Protein AF-A0A7X6S0U4-F1 (afdb_monomer)

Foldseek 3Di:
DDDPPDDPVRVVVVVVVVCVVDPVQFDDDPRHFDDLVVLLVVQLVLLVVQQVPQAFSQDAVSQVCNCFFQVDRQLDHRGDRRYPVVSVVSVVSSVVSVVLPDDTRFGGGSSDGDD

Radius of gyration: 17.16 Å; Cα contacts (8 Å, |Δi|>4): 131; chains: 1; bounding box: 48×21×39 Å

Mean predicted aligned error: 7.56 Å

InterPro domains:
  IPR029076 Immunity protein 47 [PF15573] (2-114)

Structure (mmCIF, N/CA/C/O backbone):
data_AF-A0A7X6S0U4-F1
#
_entry.id   AF-A0A7X6S0U4-F1
#
loop_
_atom_site.group_PDB
_atom_site.id
_atom_site.type_symbol
_atom_site.label_atom_id
_atom_site.label_alt_id
_atom_site.label_comp_id
_atom_site.label_asym_id
_atom_site.label_entity_id
_atom_site.label_seq_id
_atom_site.pdbx_PDB_ins_code
_atom_site.Cartn_x
_atom_site.Cartn_y
_atom_site.Cartn_z
_atom_site.occupancy
_atom_site.B_iso_or_equiv
_atom_site.auth_seq_id
_atom_site.auth_comp_id
_atom_site.auth_asym_id
_atom_site.auth_atom_id
_atom_site.pdbx_PDB_model_num
ATOM 1 N N . MET A 1 1 ? 27.653 -1.927 2.773 1.00 61.16 1 MET A N 1
ATOM 2 C CA . MET A 1 1 ? 26.811 -1.203 3.750 1.00 61.16 1 MET A CA 1
ATOM 3 C C . MET A 1 1 ? 27.584 0.062 4.069 1.00 61.16 1 MET A C 1
ATOM 5 O O . MET A 1 1 ? 28.766 -0.072 4.354 1.00 61.16 1 MET A O 1
ATOM 9 N N . ILE A 1 2 ? 26.986 1.238 3.890 1.00 78.88 2 ILE A N 1
ATOM 10 C CA . ILE A 1 2 ? 27.649 2.518 4.181 1.00 78.88 2 ILE A CA 1
ATOM 11 C C . ILE A 1 2 ? 27.546 2.786 5.690 1.00 78.88 2 ILE A C 1
ATOM 13 O O . ILE A 1 2 ? 26.514 2.460 6.280 1.00 78.88 2 ILE A O 1
ATOM 17 N N . GLY A 1 3 ? 28.603 3.316 6.307 1.00 81.06 3 GLY A N 1
ATOM 18 C CA . GLY A 1 3 ? 28.613 3.708 7.720 1.00 81.06 3 GLY A CA 1
ATOM 19 C C . GLY A 1 3 ? 28.132 5.147 7.939 1.00 81.06 3 GLY A C 1
ATOM 20 O O . GLY A 1 3 ? 28.027 5.919 6.991 1.00 81.06 3 GLY A O 1
ATOM 21 N N . GLU A 1 4 ? 27.859 5.521 9.192 1.00 79.69 4 GLU A N 1
ATOM 22 C CA . GLU A 1 4 ? 27.443 6.895 9.544 1.00 79.69 4 GLU A CA 1
ATOM 23 C C . GLU A 1 4 ? 28.530 7.951 9.263 1.00 79.69 4 GLU A C 1
ATOM 25 O O . GLU A 1 4 ? 28.200 9.112 9.044 1.00 79.69 4 GLU A O 1
ATOM 30 N N . ASP A 1 5 ? 29.802 7.542 9.194 1.00 89.94 5 ASP A N 1
ATOM 31 C CA . ASP A 1 5 ? 30.956 8.423 8.956 1.00 89.94 5 ASP A CA 1
ATOM 32 C C . ASP A 1 5 ? 31.379 8.521 7.477 1.00 89.94 5 ASP A C 1
ATOM 34 O O . ASP A 1 5 ? 32.443 9.061 7.169 1.00 89.94 5 ASP A O 1
ATOM 38 N N . SER A 1 6 ? 30.597 7.965 6.549 1.00 88.69 6 SER A N 1
ATOM 39 C CA . SER A 1 6 ? 30.979 7.946 5.135 1.00 88.69 6 SER A CA 1
ATOM 40 C C . SER A 1 6 ? 30.920 9.322 4.477 1.00 88.69 6 SER A C 1
ATOM 42 O O . SER A 1 6 ? 30.031 10.134 4.744 1.00 88.69 6 SER A O 1
ATOM 44 N N . SER A 1 7 ? 31.871 9.569 3.576 1.00 90.94 7 SER A N 1
ATOM 45 C CA . SER A 1 7 ? 31.940 10.822 2.818 1.00 90.94 7 SER A CA 1
ATOM 46 C C . SER A 1 7 ? 30.801 10.942 1.799 1.00 90.94 7 SER A C 1
ATOM 48 O O . SER A 1 7 ? 30.172 9.954 1.413 1.00 90.94 7 SER A O 1
ATOM 50 N N . LEU A 1 8 ? 30.532 12.168 1.334 1.00 88.06 8 LEU A N 1
ATOM 51 C CA . LEU A 1 8 ? 29.515 12.412 0.307 1.00 88.06 8 LEU A CA 1
ATOM 52 C C . LEU A 1 8 ? 29.845 11.651 -0.986 1.00 88.06 8 LEU A C 1
ATOM 54 O O . LEU A 1 8 ? 28.948 11.112 -1.632 1.00 88.06 8 LEU A O 1
ATOM 58 N N . GLU A 1 9 ? 31.126 11.589 -1.337 1.00 90.44 9 GLU A N 1
ATOM 59 C CA . GLU A 1 9 ? 31.641 10.861 -2.490 1.00 90.44 9 GLU A CA 1
ATOM 60 C C . GLU A 1 9 ? 31.403 9.351 -2.354 1.00 90.44 9 GLU A C 1
ATOM 62 O O . GLU A 1 9 ? 30.845 8.749 -3.267 1.00 90.44 9 GLU A O 1
ATOM 67 N N . GLU A 1 10 ? 31.718 8.753 -1.198 1.00 88.81 10 GLU A N 1
ATOM 68 C CA . GLU A 1 10 ? 31.452 7.328 -0.921 1.00 88.81 10 GLU A CA 1
ATOM 69 C C . GLU A 1 10 ? 29.955 7.000 -0.963 1.00 88.81 10 GLU A C 1
ATOM 71 O O . GLU A 1 10 ? 29.546 5.952 -1.469 1.00 88.81 10 GLU A O 1
ATOM 76 N N . ILE A 1 11 ? 29.121 7.909 -0.450 1.00 88.56 11 ILE A N 1
ATOM 77 C CA . ILE A 1 11 ? 27.666 7.802 -0.557 1.00 88.56 11 ILE A CA 1
ATOM 78 C C . ILE A 1 11 ? 27.251 7.822 -2.030 1.00 88.56 11 ILE A C 1
ATOM 80 O O . ILE A 1 11 ? 26.490 6.955 -2.464 1.00 88.56 11 ILE A O 1
ATOM 84 N N . GLY A 1 12 ? 27.775 8.772 -2.805 1.00 85.38 12 GLY A N 1
ATOM 85 C CA . GLY A 1 12 ? 27.507 8.902 -4.234 1.00 85.38 12 GLY A CA 1
ATOM 86 C C . GLY A 1 12 ? 27.877 7.650 -5.027 1.00 85.38 12 GLY A C 1
ATOM 87 O O . GLY A 1 12 ? 27.040 7.132 -5.767 1.00 85.38 12 GLY A O 1
ATOM 88 N N . GLU A 1 13 ? 29.091 7.132 -4.840 1.00 88.69 13 GLU A N 1
ATOM 89 C CA . GLU A 1 13 ? 29.578 5.922 -5.513 1.00 88.69 13 GLU A CA 1
ATOM 90 C C . GLU A 1 13 ? 28.720 4.701 -5.173 1.00 88.69 13 GLU A C 1
ATOM 92 O O . GLU A 1 13 ? 28.268 3.996 -6.073 1.00 88.69 13 GLU A O 1
ATOM 97 N N . PHE A 1 14 ? 28.379 4.503 -3.898 1.00 86.31 14 PHE A N 1
ATOM 98 C CA . PHE A 1 14 ? 27.505 3.401 -3.499 1.00 86.31 14 PHE A CA 1
ATOM 99 C C . PHE A 1 14 ? 26.118 3.473 -4.152 1.00 86.31 14 PHE A C 1
ATOM 101 O O . PHE A 1 14 ? 25.564 2.446 -4.554 1.00 86.31 14 PHE A O 1
ATOM 108 N N . PHE A 1 15 ? 25.523 4.668 -4.249 1.00 81.62 15 PHE A N 1
ATOM 109 C CA . PHE A 1 15 ? 24.232 4.832 -4.918 1.00 81.62 15 PHE A CA 1
ATOM 110 C C . PHE A 1 15 ? 24.329 4.534 -6.417 1.00 81.62 15 PHE A C 1
ATOM 112 O O . PHE A 1 15 ? 23.429 3.891 -6.961 1.00 81.62 15 PHE A O 1
ATOM 119 N N . LEU A 1 16 ? 25.407 4.964 -7.077 1.00 82.62 16 LEU A N 1
ATOM 120 C CA . LEU A 1 16 ? 25.646 4.686 -8.494 1.00 82.62 16 LEU A CA 1
ATOM 121 C C . LEU A 1 16 ? 25.830 3.189 -8.756 1.00 82.62 16 LEU A C 1
ATOM 123 O O . LEU A 1 16 ? 25.189 2.661 -9.665 1.00 82.62 16 LEU A O 1
ATOM 127 N N . ASP A 1 17 ? 26.605 2.497 -7.922 1.00 84.12 17 ASP A N 1
ATOM 128 C CA . ASP A 1 17 ? 26.777 1.043 -8.001 1.00 84.12 17 ASP A CA 1
ATOM 129 C C . ASP A 1 17 ? 25.437 0.322 -7.826 1.00 84.12 17 ASP A C 1
ATOM 131 O O . ASP A 1 17 ? 25.077 -0.552 -8.615 1.00 84.12 17 ASP A O 1
ATOM 135 N N . LYS A 1 18 ? 24.622 0.743 -6.849 1.00 78.44 18 LYS A N 1
ATOM 136 C CA . LYS A 1 18 ? 23.286 0.165 -6.639 1.00 78.44 18 LYS A CA 1
ATOM 137 C C . LYS A 1 18 ? 22.334 0.416 -7.801 1.00 78.44 18 LYS A C 1
ATOM 139 O O . LYS A 1 18 ? 21.514 -0.451 -8.097 1.00 78.44 18 LYS A O 1
ATOM 144 N N . LEU A 1 19 ? 22.425 1.571 -8.458 1.00 71.69 19 LEU A N 1
ATOM 145 C CA . LEU A 1 19 ? 21.636 1.869 -9.652 1.00 71.69 19 LEU A CA 1
ATOM 146 C C . LEU A 1 19 ? 22.071 1.007 -10.842 1.00 71.69 19 LEU A C 1
ATOM 148 O O . LEU A 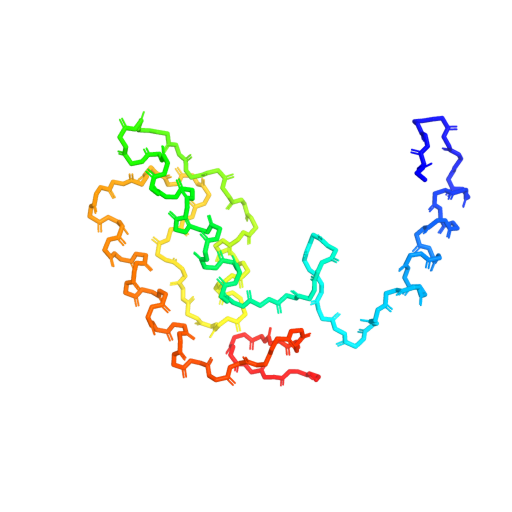1 19 ? 21.204 0.516 -11.561 1.00 71.69 19 LEU A O 1
ATOM 152 N N . GLN A 1 20 ? 23.373 0.777 -11.023 1.00 71.25 20 GLN A N 1
ATOM 153 C CA . GLN A 1 20 ? 23.889 -0.111 -12.072 1.00 71.25 20 GLN A CA 1
ATOM 154 C C . GLN A 1 20 ? 23.538 -1.585 -11.832 1.00 71.25 20 GLN A C 1
ATOM 156 O O . GLN A 1 20 ? 23.250 -2.307 -12.782 1.00 71.25 20 GLN A O 1
ATOM 161 N N . GLU A 1 21 ? 23.523 -2.030 -10.573 1.00 68.19 21 GLU A N 1
ATOM 162 C CA . GLU A 1 21 ? 23.064 -3.371 -10.185 1.00 68.19 21 GLU A CA 1
ATOM 163 C C . GLU A 1 21 ? 21.539 -3.534 -10.296 1.00 68.19 21 GLU A C 1
ATOM 165 O O . GLU A 1 21 ? 21.033 -4.653 -10.412 1.00 68.19 21 GLU A O 1
ATOM 170 N N . SER A 1 22 ? 20.786 -2.433 -10.225 1.00 64.31 22 SER A N 1
ATOM 171 C CA . SER A 1 22 ? 19.332 -2.471 -10.323 1.00 64.31 22 SER A CA 1
ATOM 172 C C . SER A 1 22 ? 18.895 -2.721 -11.765 1.00 64.31 22 SER A C 1
ATOM 174 O O . SER A 1 22 ? 19.394 -2.108 -12.707 1.00 64.31 22 SER A O 1
ATOM 176 N N . GLN A 1 23 ? 17.921 -3.609 -11.956 1.00 63.22 23 GLN A N 1
ATOM 177 C CA . GLN A 1 23 ? 17.242 -3.745 -13.240 1.00 63.22 23 GLN A CA 1
ATOM 178 C C . GLN A 1 23 ? 16.425 -2.467 -13.477 1.00 63.22 23 GLN A C 1
ATOM 180 O O . GLN A 1 23 ? 15.282 -2.387 -13.046 1.00 63.22 23 GLN A O 1
ATOM 185 N N . ILE A 1 24 ? 17.018 -1.460 -14.133 1.00 63.84 24 ILE A N 1
ATOM 186 C CA . ILE A 1 24 ? 16.422 -0.132 -14.420 1.00 63.84 24 ILE A CA 1
ATOM 187 C C . ILE A 1 24 ? 15.049 -0.255 -15.115 1.00 63.8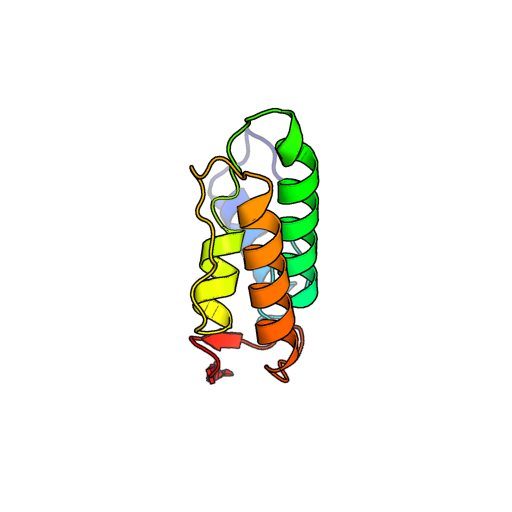4 24 ILE A C 1
ATOM 189 O O . ILE A 1 24 ? 14.186 0.629 -15.027 1.00 63.84 24 ILE A O 1
ATOM 193 N N . GLU A 1 25 ? 14.840 -1.377 -15.796 1.00 68.50 25 GLU A N 1
ATOM 194 C CA . GLU A 1 25 ? 13.601 -1.750 -16.469 1.00 68.50 25 GLU A CA 1
ATOM 195 C C . GLU A 1 25 ? 12.468 -2.062 -15.478 1.00 68.50 25 GLU A C 1
ATOM 197 O O . GLU A 1 25 ? 11.323 -1.697 -15.740 1.00 68.50 25 GLU A O 1
ATOM 202 N N . LEU A 1 26 ? 12.776 -2.622 -14.303 1.00 73.12 26 LEU A N 1
ATOM 203 C CA . LEU A 1 26 ? 11.784 -2.972 -13.291 1.00 73.12 26 LEU A CA 1
ATOM 204 C C . LEU A 1 26 ? 11.540 -1.836 -12.297 1.00 73.12 26 LEU A C 1
ATOM 206 O O . LEU A 1 26 ? 12.449 -1.148 -11.832 1.00 73.12 26 LEU A O 1
ATOM 210 N N . TYR A 1 27 ? 10.282 -1.672 -11.903 1.00 78.56 27 TYR A N 1
ATOM 211 C CA . TYR A 1 27 ? 9.936 -0.881 -10.733 1.00 78.56 27 TYR A CA 1
ATOM 212 C C . TYR A 1 27 ? 10.1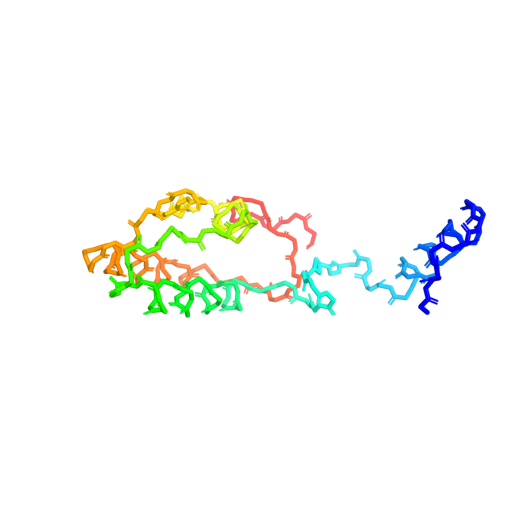51 -1.718 -9.468 1.00 78.56 27 TYR A C 1
ATOM 214 O O . TYR A 1 27 ? 9.580 -2.799 -9.325 1.00 78.56 27 TYR A O 1
ATOM 222 N N . VAL A 1 28 ? 10.969 -1.223 -8.537 1.00 77.31 28 VAL A N 1
ATOM 223 C CA . VAL A 1 28 ? 11.406 -1.965 -7.343 1.00 77.31 28 VAL A CA 1
ATOM 224 C C . VAL A 1 28 ? 10.861 -1.310 -6.070 1.00 77.31 28 VAL A C 1
ATOM 226 O O . VAL A 1 28 ? 10.935 -0.097 -5.901 1.00 77.31 28 VAL A O 1
ATOM 229 N N . TYR A 1 29 ? 10.354 -2.121 -5.137 1.00 80.62 29 TYR A N 1
ATOM 230 C CA . TYR A 1 29 ? 9.942 -1.712 -3.791 1.00 80.62 29 TYR A CA 1
ATOM 231 C C . TYR A 1 29 ? 10.621 -2.592 -2.733 1.00 80.62 29 TYR A C 1
ATOM 233 O O . TYR A 1 29 ? 10.548 -3.820 -2.796 1.00 80.62 29 TYR A O 1
ATOM 241 N N . LYS A 1 30 ? 11.296 -1.965 -1.754 1.00 78.94 30 LYS A N 1
ATOM 242 C CA . LYS A 1 30 ? 12.093 -2.650 -0.709 1.00 78.94 30 LYS A CA 1
ATOM 243 C C . LYS A 1 30 ? 13.064 -3.705 -1.280 1.00 78.94 30 LYS A C 1
ATOM 245 O O . LYS A 1 30 ? 13.207 -4.791 -0.726 1.00 78.94 30 LYS A O 1
ATOM 250 N N . GLY A 1 31 ? 13.706 -3.398 -2.409 1.00 75.81 31 GLY A N 1
ATOM 251 C CA . GLY A 1 31 ? 14.687 -4.286 -3.046 1.00 75.81 31 GLY A CA 1
ATOM 252 C C . GLY A 1 31 ? 14.102 -5.504 -3.775 1.00 75.81 31 GLY A C 1
ATOM 253 O O . GLY A 1 31 ? 14.857 -6.394 -4.146 1.00 75.81 31 GLY A O 1
ATOM 254 N N . SER A 1 32 ? 12.784 -5.575 -3.985 1.00 77.88 32 SER A N 1
ATOM 255 C CA . SER A 1 32 ? 12.149 -6.593 -4.838 1.00 77.88 32 SER A CA 1
ATOM 256 C C . SER A 1 32 ? 11.321 -5.944 -5.940 1.00 77.88 32 SER A C 1
ATOM 258 O O . SER A 1 32 ? 10.822 -4.834 -5.751 1.00 77.8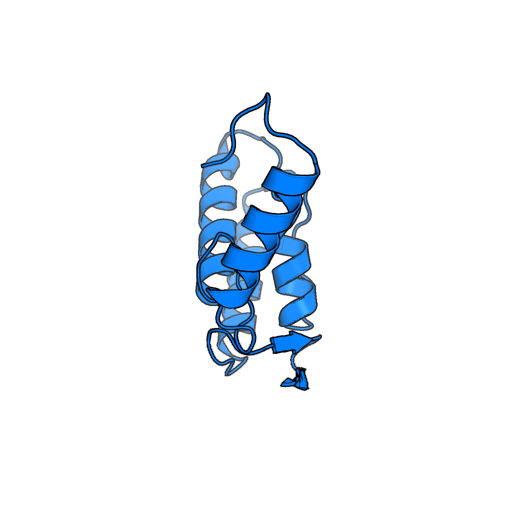8 32 SER A O 1
ATOM 260 N N . SER A 1 33 ? 11.115 -6.657 -7.048 1.00 81.81 33 SER A N 1
ATOM 261 C CA . SER A 1 33 ? 10.148 -6.271 -8.078 1.00 81.81 33 SER A CA 1
ATOM 262 C C . SER A 1 33 ? 8.798 -5.937 -7.450 1.00 81.81 33 SER A C 1
ATOM 264 O O . SER A 1 33 ? 8.313 -6.613 -6.537 1.00 81.81 33 SER A O 1
ATOM 266 N N . MET A 1 34 ? 8.228 -4.820 -7.879 1.00 84.44 34 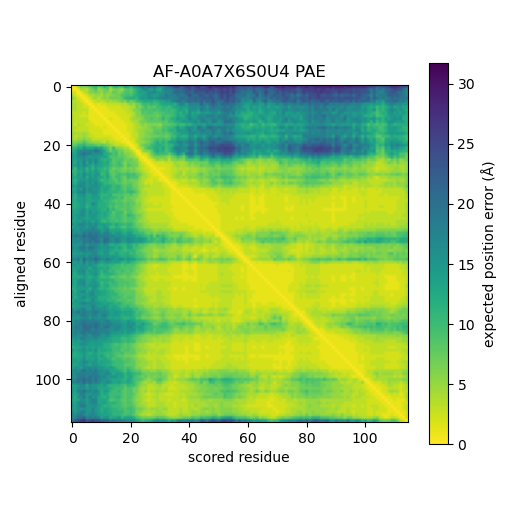MET A N 1
ATOM 267 C CA . MET A 1 34 ? 6.980 -4.314 -7.340 1.00 84.44 34 MET A CA 1
ATOM 268 C C . MET A 1 34 ? 5.801 -5.078 -7.948 1.00 84.44 34 MET A C 1
ATOM 270 O O . MET A 1 34 ? 5.718 -5.257 -9.161 1.00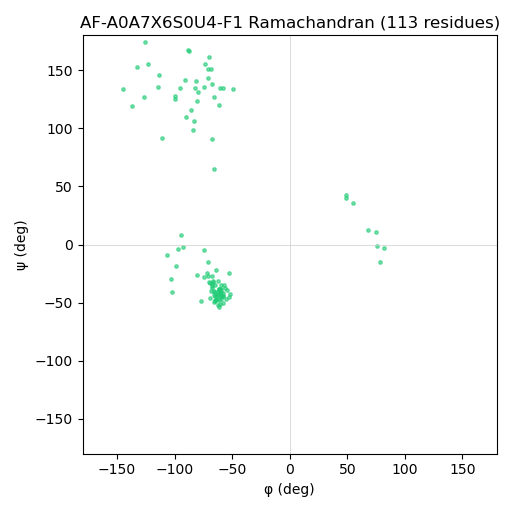 84.44 34 MET A O 1
ATOM 274 N N . PHE A 1 35 ? 4.888 -5.535 -7.092 1.00 85.75 35 PHE A N 1
ATOM 275 C CA . PHE A 1 35 ? 3.701 -6.279 -7.500 1.00 85.75 35 PHE A CA 1
ATOM 276 C C . PHE A 1 35 ? 2.516 -5.930 -6.602 1.00 85.75 35 PHE A C 1
ATOM 278 O O . PHE A 1 35 ? 2.645 -5.929 -5.371 1.00 85.75 35 PHE A O 1
ATOM 285 N N . LEU A 1 36 ? 1.349 -5.679 -7.206 1.00 89.81 36 LEU A N 1
ATOM 286 C CA . LEU A 1 36 ? 0.127 -5.333 -6.473 1.00 89.81 36 LEU A CA 1
ATOM 287 C C . LEU A 1 36 ? -0.249 -6.393 -5.438 1.00 89.81 36 LEU A C 1
ATOM 289 O O . LEU A 1 36 ? -0.654 -6.035 -4.334 1.00 89.81 36 LEU A O 1
ATOM 293 N N . GLY A 1 37 ? -0.052 -7.680 -5.738 1.00 90.00 37 GLY A N 1
ATOM 294 C CA . GLY A 1 37 ? -0.337 -8.756 -4.787 1.00 90.00 37 GLY A CA 1
ATOM 295 C C . GLY A 1 37 ? 0.497 -8.661 -3.503 1.00 90.00 37 GLY A C 1
ATOM 296 O O . GLY A 1 37 ? -0.025 -8.875 -2.409 1.00 90.00 37 GLY A O 1
ATOM 297 N N . LYS A 1 38 ? 1.777 -8.267 -3.601 1.00 90.19 38 LYS A N 1
ATOM 298 C CA . LYS A 1 38 ? 2.654 -8.100 -2.429 1.00 90.19 38 LYS A CA 1
ATOM 299 C C . LYS A 1 38 ? 2.220 -6.907 -1.577 1.00 90.19 38 LYS A C 1
ATOM 301 O O . LYS A 1 38 ? 2.089 -7.043 -0.363 1.00 90.19 38 LYS A O 1
ATOM 306 N N . LEU A 1 39 ? 1.940 -5.771 -2.217 1.00 92.31 39 LEU A N 1
ATOM 307 C CA . LEU A 1 39 ? 1.457 -4.560 -1.543 1.00 92.31 39 LEU A CA 1
ATOM 308 C C . LEU A 1 39 ? 0.095 -4.795 -0.866 1.00 92.31 39 LEU A C 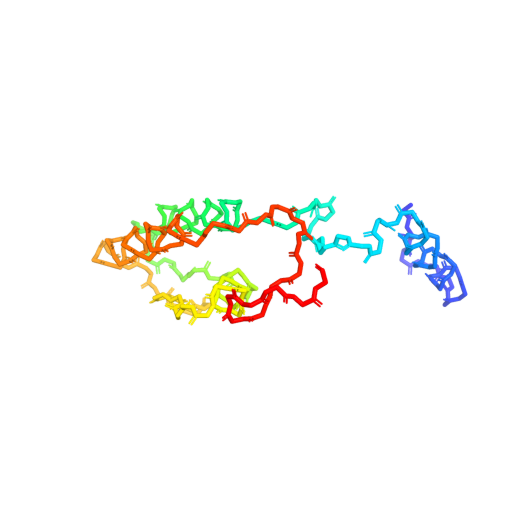1
ATOM 310 O O . LEU A 1 39 ? -0.096 -4.412 0.286 1.00 92.31 39 LEU A O 1
ATOM 314 N N . SER A 1 40 ? -0.817 -5.490 -1.551 1.00 94.31 40 SER A N 1
ATOM 315 C CA . SER A 1 40 ? -2.144 -5.857 -1.037 1.00 94.31 40 SER A CA 1
ATOM 316 C C . SER A 1 40 ? -2.051 -6.789 0.170 1.00 94.31 40 SER A C 1
ATOM 318 O O . SER A 1 40 ? -2.763 -6.609 1.155 1.00 94.31 40 SER A O 1
ATOM 320 N N . LYS A 1 41 ? -1.128 -7.758 0.134 1.00 93.69 41 LYS A N 1
ATOM 321 C CA . LYS A 1 41 ? -0.851 -8.639 1.271 1.00 93.69 41 LYS A CA 1
ATOM 322 C C . LYS A 1 41 ? -0.319 -7.862 2.475 1.00 93.69 41 LYS A C 1
ATOM 324 O O . LYS A 1 41 ? -0.810 -8.081 3.578 1.00 93.69 41 LYS A O 1
ATOM 329 N N . GLU A 1 42 ? 0.658 -6.971 2.278 1.00 93.88 42 GLU A N 1
ATOM 330 C CA . GLU A 1 42 ? 1.192 -6.129 3.362 1.00 93.88 42 GLU A CA 1
ATOM 331 C C . GLU A 1 42 ? 0.084 -5.256 3.981 1.00 93.88 42 GLU A C 1
ATOM 333 O O . GLU A 1 42 ? 0.010 -5.147 5.207 1.00 93.88 42 GLU A O 1
ATOM 338 N N . LEU A 1 43 ? -0.812 -4.696 3.156 1.00 94.62 43 LEU A N 1
ATOM 339 C CA . LEU A 1 43 ? -1.965 -3.918 3.620 1.00 94.62 43 LEU A CA 1
ATOM 340 C C . LEU A 1 43 ? -2.920 -4.758 4.478 1.00 94.62 43 LEU A C 1
ATOM 342 O O . LEU A 1 43 ? -3.215 -4.379 5.610 1.00 94.62 43 LEU A O 1
ATOM 346 N N . LEU A 1 44 ? -3.372 -5.909 3.966 1.00 93.88 44 LEU A N 1
ATOM 347 C CA . LEU A 1 44 ? -4.278 -6.806 4.689 1.00 93.88 44 LEU A CA 1
ATOM 348 C C . LEU A 1 44 ? -3.664 -7.278 6.010 1.00 93.88 44 LEU A C 1
ATOM 350 O O . LEU A 1 44 ? -4.329 -7.253 7.041 1.00 93.88 44 LEU A O 1
ATOM 354 N N . GLN A 1 45 ? -2.387 -7.666 6.006 1.00 93.81 45 GLN A N 1
ATOM 355 C CA . GLN A 1 45 ? -1.702 -8.110 7.219 1.00 93.81 45 GLN A CA 1
ATOM 356 C C . GLN A 1 45 ? -1.682 -7.024 8.294 1.00 93.81 45 GLN A C 1
ATOM 358 O O . GLN A 1 45 ? -2.012 -7.310 9.443 1.00 93.81 45 GLN A O 1
ATOM 363 N N . ARG A 1 46 ? -1.329 -5.783 7.934 1.00 93.12 46 ARG A N 1
ATOM 364 C CA . ARG A 1 46 ? -1.327 -4.676 8.895 1.00 93.12 46 ARG A CA 1
ATOM 365 C C . ARG A 1 46 ? -2.737 -4.365 9.388 1.00 93.12 46 ARG A C 1
ATOM 367 O O . ARG A 1 46 ? -2.908 -4.202 10.590 1.00 93.12 46 ARG A O 1
ATOM 374 N N . ALA A 1 47 ? -3.721 -4.320 8.493 1.00 92.06 47 ALA A N 1
ATOM 375 C CA . ALA A 1 47 ? -5.117 -4.058 8.831 1.00 92.06 47 ALA A CA 1
ATOM 376 C C . ALA A 1 47 ? -5.661 -5.078 9.850 1.00 92.06 47 ALA A C 1
ATOM 378 O O . ALA A 1 47 ? -6.247 -4.695 10.857 1.00 92.06 47 ALA A O 1
ATOM 379 N N . TYR A 1 48 ? -5.374 -6.368 9.655 1.00 90.56 48 TYR A N 1
ATOM 380 C CA . TYR A 1 48 ? -5.748 -7.418 10.607 1.00 90.56 48 TYR A CA 1
ATOM 381 C C . TYR A 1 48 ? -5.004 -7.346 11.941 1.00 90.56 48 TYR A C 1
ATOM 383 O O . TYR A 1 48 ? -5.568 -7.696 12.970 1.00 90.56 48 TYR A O 1
ATOM 391 N N . GLN A 1 49 ? -3.742 -6.916 11.949 1.00 90.94 49 GLN A N 1
ATOM 392 C CA . GLN A 1 49 ? -2.965 -6.801 13.187 1.00 90.94 49 GLN A CA 1
ATOM 393 C C . GLN A 1 49 ? -3.490 -5.710 14.126 1.00 90.94 49 GLN A C 1
ATOM 395 O O . GLN A 1 49 ? -3.265 -5.801 15.330 1.00 90.94 49 GLN A O 1
ATOM 400 N N . ILE A 1 50 ? -4.135 -4.674 13.584 1.00 89.44 50 ILE A N 1
ATOM 401 C CA . ILE A 1 50 ? -4.550 -3.489 14.351 1.00 89.44 50 ILE A CA 1
ATOM 402 C C . ILE A 1 50 ? -6.047 -3.398 14.625 1.00 89.44 50 ILE A C 1
ATOM 404 O O . ILE A 1 50 ? -6.464 -2.542 15.400 1.00 89.44 50 ILE A O 1
ATOM 408 N N . ILE A 1 51 ? -6.844 -4.272 14.009 1.00 85.50 51 ILE A N 1
ATOM 409 C CA . ILE A 1 51 ? -8.310 -4.233 14.075 1.00 85.50 51 ILE A CA 1
ATOM 410 C C . ILE A 1 51 ? -8.839 -4.234 15.520 1.00 85.50 51 ILE A C 1
ATOM 412 O O . ILE A 1 51 ? -9.759 -3.490 15.842 1.00 85.50 51 ILE A O 1
ATOM 416 N N . ASP A 1 52 ? -8.200 -5.005 16.404 1.00 84.31 52 ASP A N 1
ATOM 417 C CA . ASP A 1 52 ? -8.597 -5.153 17.809 1.00 84.31 52 ASP A CA 1
ATOM 418 C C . ASP A 1 52 ? -7.805 -4.234 18.756 1.00 84.31 52 ASP A C 1
ATOM 420 O O . ASP A 1 52 ? -8.060 -4.208 19.961 1.00 84.31 52 ASP A O 1
ATOM 424 N N . THR A 1 53 ? -6.817 -3.491 18.244 1.00 84.56 53 THR A N 1
ATOM 425 C CA . THR A 1 53 ? -5.941 -2.636 19.063 1.00 84.56 53 THR A CA 1
ATOM 426 C C . THR A 1 53 ? -6.360 -1.168 19.049 1.00 84.56 53 THR A C 1
ATOM 428 O O . THR A 1 53 ? -5.941 -0.410 19.925 1.00 84.56 53 THR A O 1
ATOM 431 N N . GLY A 1 54 ? -7.169 -0.752 18.066 1.00 79.19 54 GLY A N 1
ATOM 432 C CA . GLY A 1 54 ? -7.525 0.653 17.847 1.00 79.19 54 GLY A CA 1
ATOM 433 C C . GLY A 1 54 ? -6.342 1.514 17.387 1.00 79.19 54 GLY A C 1
ATOM 434 O O . GLY A 1 54 ? -6.416 2.743 17.414 1.00 79.19 54 GLY A O 1
ATOM 435 N N . GLU A 1 55 ? -5.230 0.890 16.988 1.00 86.38 55 GLU A N 1
ATOM 436 C CA . GLU A 1 55 ? -4.102 1.600 16.396 1.00 86.38 55 GLU A CA 1
ATOM 437 C C . GLU A 1 55 ? -4.433 2.101 14.987 1.00 86.38 55 GLU A C 1
ATOM 439 O O . GLU A 1 55 ? -5.171 1.473 14.230 1.00 86.38 55 GLU A O 1
ATOM 444 N N . SER A 1 56 ? -3.797 3.206 14.591 1.00 87.06 56 SER A N 1
ATOM 445 C CA . SER A 1 56 ? -3.825 3.650 13.200 1.00 87.06 56 SER A CA 1
ATOM 446 C C . SER A 1 56 ? -2.945 2.787 12.289 1.00 87.06 56 SER A C 1
ATOM 448 O O . SER A 1 56 ? -1.954 2.171 12.715 1.00 87.06 56 SER A O 1
ATOM 450 N N . LEU A 1 57 ? -3.290 2.781 11.000 1.00 88.38 57 LEU A N 1
ATOM 451 C CA . LEU A 1 57 ? -2.636 1.974 9.972 1.00 88.38 57 LEU A CA 1
ATOM 452 C C . LEU A 1 57 ? -1.124 2.220 9.902 1.00 88.38 57 LEU A C 1
ATOM 454 O O . LEU A 1 57 ? -0.344 1.265 9.894 1.00 88.38 57 LEU A O 1
ATOM 458 N N . LYS A 1 58 ? -0.705 3.492 9.900 1.00 88.12 58 LYS A N 1
ATOM 459 C CA . LYS A 1 58 ? 0.701 3.931 9.846 1.00 88.12 58 LYS A CA 1
ATOM 460 C C . LYS A 1 58 ? 1.481 3.362 8.647 1.00 88.12 58 LYS A C 1
ATOM 462 O O . LYS A 1 58 ? 2.677 3.091 8.742 1.00 88.12 58 LYS A O 1
ATOM 467 N N . MET A 1 59 ? 0.824 3.207 7.494 1.00 86.19 59 MET A N 1
ATOM 468 C CA . MET A 1 59 ? 1.444 2.762 6.234 1.00 86.19 59 MET A CA 1
ATOM 469 C C . MET A 1 59 ? 1.480 3.902 5.214 1.00 86.19 59 MET A C 1
ATOM 471 O O . MET A 1 59 ? 0.514 4.113 4.496 1.00 86.19 59 MET A O 1
ATOM 475 N N . SER A 1 60 ? 2.556 4.692 5.169 1.00 76.81 60 SER A N 1
ATOM 476 C CA . SER A 1 60 ? 2.549 5.967 4.417 1.00 76.81 60 SER A CA 1
ATOM 477 C C . SER A 1 60 ? 2.617 5.775 2.906 1.00 76.81 60 SER A C 1
ATOM 479 O O . SER A 1 60 ? 2.135 6.598 2.134 1.00 76.81 60 SER A O 1
ATOM 481 N N . ILE A 1 61 ? 3.233 4.675 2.482 1.00 87.56 61 ILE A N 1
ATOM 482 C CA . ILE A 1 61 ? 3.583 4.451 1.083 1.00 87.56 61 ILE A CA 1
ATOM 483 C C . ILE A 1 61 ? 2.597 3.493 0.405 1.00 87.56 61 ILE A C 1
ATOM 485 O O . ILE A 1 61 ? 2.208 3.723 -0.734 1.00 87.56 61 ILE A O 1
ATOM 489 N N . ILE A 1 62 ? 2.168 2.429 1.089 1.00 92.62 62 ILE A N 1
ATOM 490 C CA . ILE A 1 62 ? 1.438 1.319 0.455 1.00 92.62 62 ILE A CA 1
ATOM 491 C C . ILE A 1 62 ? 0.052 1.727 -0.077 1.00 92.62 62 ILE A C 1
ATOM 493 O O . ILE A 1 62 ? -0.190 1.471 -1.256 1.00 92.62 62 ILE A O 1
ATOM 497 N N . PRO A 1 63 ? -0.828 2.402 0.688 1.00 93.44 63 PRO A N 1
ATOM 498 C CA . PRO A 1 63 ? -2.120 2.864 0.171 1.00 93.44 63 PRO A CA 1
ATOM 499 C C . PRO A 1 63 ? -1.997 3.799 -1.042 1.00 93.44 63 PRO A C 1
ATOM 501 O O . PRO A 1 63 ? -2.708 3.650 -2.042 1.00 93.44 63 PRO A O 1
ATOM 504 N N . SER A 1 64 ? -1.035 4.724 -0.988 1.00 92.12 64 SER A N 1
ATOM 505 C CA . SER A 1 64 ? -0.724 5.665 -2.068 1.00 92.12 64 SER A CA 1
ATOM 506 C C . SER A 1 64 ? -0.192 4.958 -3.312 1.00 92.12 64 SER A C 1
ATOM 508 O O . SER A 1 64 ? -0.615 5.265 -4.427 1.00 92.12 64 SER A O 1
ATOM 510 N N . MET A 1 65 ? 0.706 3.983 -3.137 1.00 91.56 65 MET A N 1
ATOM 511 C CA . MET A 1 65 ? 1.223 3.158 -4.227 1.00 91.56 65 MET A CA 1
ATOM 512 C C . MET A 1 65 ? 0.101 2.358 -4.878 1.00 91.56 65 MET A C 1
ATOM 514 O O . MET A 1 65 ? -0.075 2.462 -6.086 1.00 91.56 65 MET A O 1
ATOM 518 N N . LEU A 1 66 ? -0.687 1.620 -4.091 1.00 94.06 66 LEU A N 1
ATOM 519 C CA . LEU A 1 66 ? -1.821 0.843 -4.591 1.00 94.06 66 LEU A CA 1
ATOM 520 C C . LEU A 1 66 ? -2.756 1.724 -5.426 1.00 94.06 66 LEU A C 1
ATOM 522 O O . LEU A 1 66 ? -3.079 1.359 -6.554 1.00 94.06 66 LEU A O 1
ATOM 526 N N . SER A 1 67 ? -3.077 2.927 -4.941 1.00 94.25 67 SER A N 1
ATOM 527 C CA . SER A 1 67 ? -3.917 3.882 -5.673 1.00 94.25 67 SER A CA 1
ATOM 528 C C . SER A 1 67 ? -3.282 4.378 -6.971 1.00 94.25 67 SER A C 1
ATOM 530 O O . SER A 1 67 ? -3.918 4.372 -8.021 1.00 94.25 67 SER A O 1
ATOM 532 N N . THR A 1 68 ? -2.013 4.779 -6.911 1.00 91.25 68 THR A N 1
ATOM 533 C CA . THR A 1 68 ? -1.289 5.350 -8.055 1.00 91.25 68 THR A CA 1
ATOM 534 C C . THR A 1 68 ? -1.048 4.317 -9.149 1.00 91.25 68 THR A C 1
ATOM 536 O O . THR A 1 68 ? -1.116 4.641 -10.327 1.00 91.25 68 THR A O 1
ATOM 539 N N . ILE A 1 69 ? -0.763 3.073 -8.776 1.00 91.12 69 ILE A N 1
ATOM 540 C CA . ILE A 1 69 ? -0.429 1.993 -9.706 1.00 91.12 69 ILE A CA 1
ATOM 541 C C . ILE A 1 69 ? -1.698 1.470 -10.383 1.00 91.12 69 ILE A C 1
ATOM 543 O O . ILE A 1 69 ? -1.737 1.350 -11.605 1.00 91.12 69 ILE A O 1
ATOM 547 N N . SER A 1 70 ? -2.737 1.186 -9.593 1.00 93.25 70 SER A N 1
ATOM 548 C CA . SER A 1 70 ? -3.982 0.582 -10.082 1.00 93.25 70 SER A CA 1
ATOM 549 C C . SER A 1 70 ? -4.940 1.574 -10.739 1.00 93.25 70 SER A C 1
ATOM 551 O O . SER A 1 70 ? -5.772 1.180 -11.547 1.00 93.25 70 SER A O 1
ATOM 553 N N . GLY A 1 71 ? -4.867 2.852 -10.360 1.00 93.38 71 GLY A N 1
ATOM 554 C CA . GLY A 1 71 ? -5.886 3.851 -10.686 1.00 93.38 71 GLY A CA 1
ATOM 555 C C . GLY A 1 71 ? -7.165 3.740 -9.852 1.00 93.38 71 GLY A C 1
ATOM 556 O O . GLY A 1 71 ? -8.064 4.567 -10.000 1.00 93.38 71 GLY A O 1
ATOM 557 N N . LEU A 1 72 ? -7.246 2.764 -8.945 1.00 95.50 72 LEU A N 1
ATOM 558 C CA . LEU A 1 72 ? -8.355 2.575 -8.018 1.00 95.50 72 LEU A CA 1
ATOM 559 C C . LEU A 1 72 ? -7.980 3.148 -6.655 1.00 95.50 72 LEU A C 1
ATOM 561 O O . LEU A 1 72 ? -6.981 2.744 -6.061 1.00 95.50 72 LEU A O 1
ATOM 565 N N . LYS A 1 73 ? -8.801 4.051 -6.118 1.00 95.06 73 LYS A N 1
ATOM 566 C CA . LYS A 1 73 ? -8.563 4.645 -4.798 1.00 95.06 73 LYS A CA 1
ATOM 567 C C . LYS A 1 73 ? -8.573 3.565 -3.707 1.00 95.06 73 LYS A C 1
ATOM 569 O O . LYS A 1 73 ? -9.592 2.908 -3.505 1.00 95.06 73 LYS A O 1
ATOM 574 N N . CYS A 1 74 ? -7.463 3.430 -2.984 1.00 95.25 74 CYS A N 1
ATOM 575 C CA . CYS A 1 74 ? -7.382 2.604 -1.783 1.00 95.25 74 CYS A CA 1
ATOM 576 C C . CYS A 1 74 ? -8.379 3.124 -0.727 1.00 95.25 74 CYS A C 1
ATOM 578 O O . CYS A 1 74 ? -8.455 4.338 -0.516 1.00 95.25 74 CYS A O 1
ATOM 580 N N . PRO A 1 75 ? -9.153 2.246 -0.060 1.00 94.62 75 PRO A N 1
ATOM 581 C CA . PRO A 1 75 ? -10.204 2.657 0.875 1.00 94.62 75 PRO A CA 1
ATOM 582 C C . PRO A 1 75 ? -9.672 3.175 2.215 1.00 94.62 75 PRO A C 1
ATOM 584 O O . PRO A 1 75 ? -10.467 3.607 3.042 1.00 94.62 75 PRO A O 1
ATOM 587 N N . VAL A 1 76 ? -8.357 3.107 2.432 1.00 93.25 76 VAL A N 1
ATOM 588 C CA . VAL A 1 76 ? -7.697 3.517 3.673 1.00 93.25 76 VAL A CA 1
ATOM 589 C C . VAL A 1 76 ? -6.484 4.391 3.390 1.00 93.25 76 VAL A C 1
ATOM 591 O O . VAL A 1 76 ? -5.849 4.245 2.345 1.00 93.25 76 VAL A O 1
ATOM 594 N N . ASP A 1 77 ? -6.148 5.251 4.342 1.00 90.06 77 ASP A N 1
ATOM 595 C CA . ASP A 1 77 ? -4.999 6.153 4.336 1.00 90.06 77 ASP A CA 1
ATOM 596 C C . ASP A 1 77 ? -4.141 5.976 5.609 1.00 90.06 77 ASP A C 1
ATOM 598 O O . ASP A 1 77 ? -4.467 5.228 6.532 1.00 90.06 77 ASP A O 1
ATOM 602 N N . TYR A 1 78 ? -2.997 6.654 5.666 1.00 86.12 78 TYR A N 1
ATOM 603 C CA . TYR A 1 78 ? -1.972 6.516 6.698 1.00 86.12 78 TYR A CA 1
ATOM 604 C C . TYR A 1 78 ? -2.495 6.645 8.134 1.00 86.12 78 TYR A C 1
ATOM 606 O O . TYR A 1 78 ? -2.067 5.894 9.017 1.00 86.12 78 TYR A O 1
ATOM 614 N N . PHE A 1 79 ? -3.375 7.619 8.372 1.00 85.38 79 PHE A N 1
ATOM 615 C CA . PHE A 1 79 ? -3.867 7.965 9.706 1.00 85.38 79 PHE A CA 1
ATOM 616 C C . PHE A 1 79 ? -5.161 7.250 10.091 1.00 85.38 79 PHE A C 1
ATOM 618 O O . PHE A 1 79 ? -5.611 7.423 11.224 1.00 85.38 79 PHE A O 1
ATOM 625 N N . ASP A 1 80 ? -5.728 6.440 9.199 1.00 86.44 80 ASP A N 1
ATOM 626 C CA . ASP A 1 80 ? -7.003 5.790 9.466 1.00 86.44 80 ASP A CA 1
ATOM 627 C C . ASP A 1 80 ? -6.874 4.763 10.590 1.00 86.44 80 ASP A C 1
ATOM 629 O O . ASP A 1 80 ? -5.907 3.993 10.667 1.00 86.44 80 ASP A O 1
ATOM 633 N N . ILE A 1 81 ? -7.874 4.765 11.467 1.00 83.94 81 ILE A N 1
ATOM 634 C CA . ILE A 1 81 ? -8.102 3.711 12.450 1.00 83.94 81 ILE A CA 1
ATOM 635 C C . ILE A 1 81 ? -8.929 2.653 11.732 1.00 83.94 81 ILE A C 1
ATOM 637 O O . ILE A 1 81 ? -10.036 2.935 11.285 1.00 83.94 81 ILE A O 1
ATOM 641 N N . VAL A 1 82 ? -8.370 1.456 11.566 1.00 80.69 82 VAL A N 1
ATOM 642 C CA . VAL A 1 82 ? -9.038 0.397 10.808 1.00 80.69 82 VAL A CA 1
ATOM 643 C C . VAL A 1 82 ? -10.034 -0.317 11.709 1.00 80.69 82 VAL A C 1
ATOM 645 O O . VAL A 1 82 ? -9.653 -1.114 12.562 1.00 80.69 82 VAL A O 1
ATOM 648 N N . GLU A 1 83 ? -11.315 -0.049 11.485 1.00 83.56 83 GLU A N 1
ATOM 649 C CA . GLU A 1 83 ? -12.409 -0.761 12.140 1.00 83.56 83 GLU A CA 1
ATOM 650 C C . GLU A 1 83 ? -12.808 -2.025 11.365 1.00 83.56 83 GLU A C 1
ATOM 652 O O . GLU A 1 83 ? -12.445 -2.224 10.201 1.00 83.56 83 GLU A O 1
ATOM 657 N N . SER A 1 84 ? -13.602 -2.892 11.999 1.00 82.56 84 SER A N 1
ATOM 658 C CA . SER A 1 84 ? -14.021 -4.164 11.396 1.00 82.56 84 SER A CA 1
ATOM 659 C C . SER A 1 84 ? -14.746 -4.005 10.058 1.00 82.56 84 SER A C 1
ATOM 661 O O . SER A 1 84 ? -14.549 -4.813 9.153 1.00 82.56 84 SER A O 1
ATOM 663 N N . GLU A 1 85 ? -15.540 -2.946 9.892 1.00 85.19 85 GLU A N 1
ATOM 664 C CA . GLU A 1 85 ? -16.216 -2.650 8.624 1.00 85.19 85 GLU A CA 1
ATOM 665 C C . GLU A 1 85 ? -15.241 -2.272 7.497 1.00 85.19 85 GLU A C 1
ATOM 667 O O . GLU A 1 85 ? -15.452 -2.632 6.337 1.00 85.19 85 GLU A O 1
ATOM 672 N N . MET A 1 86 ? -14.118 -1.630 7.830 1.00 87.88 86 MET A N 1
ATOM 673 C CA . MET A 1 86 ? -13.114 -1.218 6.849 1.00 87.88 86 MET A CA 1
ATOM 674 C C . MET A 1 86 ? -12.351 -2.410 6.273 1.00 87.88 86 MET A C 1
ATOM 676 O O . MET A 1 86 ? -11.926 -2.357 5.121 1.00 87.88 86 MET A O 1
ATOM 680 N N . ILE A 1 87 ? -12.230 -3.513 7.018 1.00 89.94 87 ILE A N 1
ATOM 681 C CA . ILE A 1 87 ? -11.634 -4.754 6.504 1.00 89.94 87 ILE A CA 1
ATOM 682 C C . ILE A 1 87 ? -12.393 -5.257 5.277 1.00 89.94 87 ILE A C 1
ATOM 684 O O . ILE A 1 87 ? -11.765 -5.600 4.277 1.00 89.94 87 ILE A O 1
ATOM 688 N N . ALA A 1 88 ? -13.728 -5.242 5.307 1.00 91.62 88 ALA A N 1
ATOM 689 C CA . ALA A 1 88 ? -14.537 -5.650 4.160 1.00 91.62 88 ALA A CA 1
ATOM 690 C C . ALA A 1 88 ? -14.283 -4.753 2.933 1.00 91.62 88 ALA A C 1
ATOM 692 O O . ALA A 1 88 ? -14.182 -5.254 1.812 1.00 91.62 88 ALA A O 1
ATOM 693 N N . HIS A 1 89 ? -14.099 -3.444 3.139 1.00 94.25 89 HIS A N 1
ATOM 694 C CA . HIS A 1 89 ? -13.730 -2.518 2.065 1.00 94.25 89 HIS A CA 1
ATOM 695 C C . HIS A 1 89 ? -12.330 -2.800 1.510 1.00 94.25 89 HIS A C 1
ATOM 697 O O . HIS A 1 89 ? -12.147 -2.775 0.294 1.00 94.25 89 HIS A O 1
ATOM 703 N N . ILE A 1 90 ? -11.352 -3.114 2.368 1.00 94.75 90 ILE A N 1
ATOM 704 C CA . ILE A 1 90 ? -10.003 -3.501 1.931 1.00 94.75 90 ILE A CA 1
ATOM 705 C C . ILE A 1 90 ? -10.063 -4.794 1.109 1.00 94.75 90 ILE A C 1
ATOM 707 O O . ILE A 1 90 ? -9.437 -4.859 0.056 1.00 94.75 90 ILE A O 1
ATOM 711 N N . TYR A 1 91 ? -10.843 -5.796 1.523 1.00 93.69 91 TYR A N 1
ATOM 712 C CA . TYR A 1 91 ? -11.030 -7.020 0.734 1.00 93.69 91 TYR A CA 1
ATOM 713 C C . TYR A 1 91 ? -11.638 -6.743 -0.636 1.00 93.69 91 TYR A C 1
ATOM 715 O O . TYR A 1 91 ? -11.062 -7.138 -1.645 1.00 93.69 91 TYR A O 1
ATOM 723 N N . SER A 1 92 ? -12.749 -6.005 -0.684 1.00 95.06 92 SER A N 1
ATOM 724 C CA . SER A 1 92 ? -13.396 -5.649 -1.951 1.00 95.06 92 SER A CA 1
ATOM 725 C C . SER A 1 92 ? -12.467 -4.849 -2.870 1.00 95.06 92 SER A C 1
ATOM 727 O O . SER A 1 92 ? -12.518 -4.995 -4.095 1.00 95.06 92 SER A O 1
ATOM 729 N N . TYR A 1 93 ? -11.613 -4.003 -2.293 1.00 96.00 93 TYR A N 1
ATOM 730 C CA . TYR A 1 93 ? -10.580 -3.292 -3.030 1.00 96.00 93 TYR A CA 1
ATOM 731 C C . TYR A 1 93 ? -9.544 -4.257 -3.616 1.00 96.00 93 TYR A C 1
ATOM 733 O O . TYR A 1 93 ? -9.267 -4.191 -4.810 1.00 96.00 93 TYR A O 1
ATOM 741 N N . VAL A 1 94 ? -9.018 -5.187 -2.814 1.00 94.69 94 VAL A N 1
ATOM 742 C CA . VAL A 1 94 ? -8.052 -6.197 -3.272 1.00 94.69 94 VAL A CA 1
ATOM 743 C C . VAL A 1 94 ? -8.641 -7.081 -4.373 1.00 94.69 94 VAL A C 1
ATOM 745 O O . VAL A 1 94 ? -7.960 -7.319 -5.366 1.00 94.69 94 VAL A O 1
ATOM 748 N N . ASP A 1 95 ? -9.906 -7.487 -4.271 1.00 94.06 95 ASP A N 1
ATOM 749 C CA . ASP A 1 95 ? -10.587 -8.238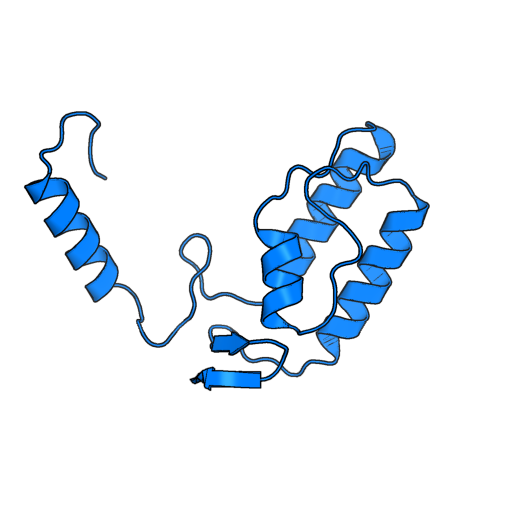 -5.334 1.00 94.06 95 ASP A CA 1
ATOM 750 C C . ASP A 1 95 ? -10.649 -7.444 -6.646 1.00 94.06 95 ASP A C 1
ATOM 752 O O . ASP A 1 95 ? -10.437 -7.990 -7.729 1.00 94.06 95 ASP A O 1
ATOM 756 N N . SER A 1 96 ? -10.863 -6.129 -6.554 1.00 94.44 96 SER A N 1
ATOM 757 C CA . SER A 1 96 ? -10.852 -5.241 -7.722 1.00 94.44 96 SER A CA 1
ATOM 758 C C . SER A 1 96 ? -9.461 -5.135 -8.355 1.00 94.44 96 SER A C 1
ATOM 760 O O . SER A 1 96 ? -9.352 -4.995 -9.571 1.00 94.44 96 SER A O 1
ATOM 762 N N . LEU A 1 97 ? -8.391 -5.241 -7.558 1.00 92.94 97 LEU A N 1
ATOM 763 C CA . LEU A 1 97 ? -7.017 -5.256 -8.066 1.00 92.94 97 LEU A CA 1
ATOM 764 C C . LEU A 1 97 ? -6.685 -6.540 -8.826 1.00 92.94 97 LEU A C 1
ATOM 766 O O . LEU A 1 97 ? -5.905 -6.484 -9.769 1.00 92.94 97 LEU A O 1
ATOM 770 N N . ILE A 1 98 ? -7.269 -7.682 -8.447 1.00 86.88 98 ILE A N 1
ATOM 771 C CA . ILE A 1 98 ? -7.036 -8.968 -9.128 1.00 86.88 98 ILE A CA 1
ATOM 772 C C . ILE A 1 98 ? -7.514 -8.914 -10.586 1.00 86.88 98 ILE A C 1
ATOM 774 O O . ILE A 1 98 ? -6.918 -9.551 -11.451 1.00 86.88 98 ILE A O 1
ATOM 778 N N . ALA A 1 99 ? -8.557 -8.131 -10.872 1.00 85.94 99 ALA A N 1
ATOM 779 C CA . ALA A 1 99 ? -9.069 -7.939 -12.227 1.00 85.94 99 ALA A CA 1
ATOM 780 C C . ALA A 1 99 ? -8.139 -7.098 -13.123 1.00 85.94 99 ALA A C 1
ATOM 782 O O . ALA A 1 99 ? -8.304 -7.087 -14.342 1.00 85.94 99 ALA A O 1
ATOM 783 N N . LEU A 1 100 ? -7.170 -6.387 -12.539 1.00 84.56 100 LEU A N 1
ATOM 784 C CA . LEU A 1 100 ? -6.146 -5.667 -13.280 1.00 84.56 100 LEU A CA 1
ATOM 785 C C . LEU A 1 100 ? -5.050 -6.682 -13.616 1.00 84.56 100 LEU A C 1
ATOM 787 O O . LEU A 1 100 ? -4.227 -7.006 -12.764 1.00 84.56 100 LEU A O 1
ATOM 791 N N . GLU A 1 101 ? -5.059 -7.225 -14.834 1.00 81.81 101 GLU A N 1
ATOM 792 C CA . GLU A 1 101 ? -4.079 -8.202 -15.345 1.00 81.81 101 GLU A CA 1
ATOM 793 C C . GLU A 1 101 ? -2.666 -7.587 -15.472 1.00 81.81 101 GLU A C 1
ATOM 795 O O . GLU A 1 101 ? -2.127 -7.388 -16.559 1.00 81.81 101 GLU A O 1
ATOM 800 N N . MET A 1 102 ? -2.073 -7.210 -14.341 1.00 85.75 102 MET A N 1
ATOM 801 C CA . MET A 1 102 ? -0.838 -6.445 -14.261 1.00 85.75 102 MET A CA 1
ATOM 802 C C . MET A 1 102 ? 0.373 -7.356 -14.095 1.00 85.75 102 MET A C 1
ATOM 804 O O . MET A 1 102 ? 0.389 -8.261 -13.259 1.00 85.75 102 MET A O 1
ATOM 808 N N . THR A 1 103 ? 1.420 -7.066 -14.860 1.00 87.00 103 THR A N 1
ATOM 809 C CA . THR A 1 103 ? 2.677 -7.812 -14.830 1.00 87.00 103 THR A CA 1
ATOM 810 C C . THR A 1 103 ? 3.559 -7.332 -13.679 1.00 87.00 103 THR A C 1
ATOM 812 O O . THR A 1 103 ? 3.735 -6.131 -13.463 1.00 87.00 103 THR A O 1
ATOM 815 N N . GLU A 1 104 ? 4.133 -8.271 -12.930 1.00 86.12 104 GLU A N 1
ATOM 816 C CA . GLU A 1 104 ? 5.101 -7.975 -11.872 1.00 86.12 104 GLU A CA 1
ATOM 817 C C . GLU A 1 104 ? 6.315 -7.204 -12.414 1.00 86.12 104 GLU A C 1
ATOM 819 O O . GLU A 1 104 ? 6.876 -7.540 -13.453 1.00 86.12 104 GLU A O 1
ATOM 824 N N . GLY A 1 105 ? 6.726 -6.159 -11.693 1.00 82.88 105 GLY A N 1
ATOM 825 C CA . GLY A 1 105 ? 7.885 -5.332 -12.026 1.00 82.88 105 GLY A CA 1
ATOM 826 C C . GLY A 1 105 ? 7.651 -4.306 -13.139 1.00 82.88 105 GLY A C 1
ATOM 827 O O . GLY A 1 105 ? 8.429 -3.358 -13.241 1.00 82.88 105 GLY A O 1
ATOM 828 N N . SER A 1 106 ? 6.577 -4.422 -13.920 1.00 86.75 106 SER A N 1
ATOM 829 C CA . SER A 1 106 ? 6.216 -3.433 -14.938 1.00 86.75 106 SER A CA 1
ATOM 830 C C . SER A 1 106 ? 5.773 -2.102 -14.323 1.00 86.75 106 SER A C 1
ATOM 832 O O . SER A 1 106 ? 5.236 -2.031 -13.212 1.00 86.75 106 SER A O 1
ATOM 834 N N . LYS A 1 107 ? 6.003 -1.010 -15.057 1.00 86.00 107 LYS A N 1
ATOM 835 C CA . LYS A 1 107 ? 5.692 0.349 -14.599 1.00 86.00 107 LYS A CA 1
ATOM 836 C C . LYS A 1 107 ? 4.282 0.719 -15.021 1.00 86.00 107 LYS A C 1
ATOM 838 O O . LYS A 1 107 ? 4.035 0.966 -16.197 1.00 86.00 107 LYS A O 1
ATOM 843 N N . TYR A 1 108 ? 3.383 0.807 -14.050 1.00 88.19 108 TYR A N 1
ATOM 844 C CA . TYR A 1 108 ? 2.013 1.249 -14.276 1.00 88.19 108 TYR A CA 1
ATOM 845 C C . TYR A 1 108 ? 1.731 2.580 -13.591 1.00 88.19 108 TYR A C 1
ATOM 847 O O . TYR A 1 108 ? 2.231 2.854 -12.498 1.00 88.19 108 TYR A O 1
ATOM 855 N N . PHE A 1 109 ? 0.887 3.382 -14.227 1.00 88.75 109 PHE A N 1
ATOM 856 C CA . PHE A 1 109 ? 0.361 4.621 -13.678 1.00 88.75 109 PHE A CA 1
ATOM 857 C C . PHE A 1 109 ? -1.126 4.712 -13.997 1.00 88.75 109 PHE A C 1
ATOM 859 O O . PHE A 1 109 ? -1.524 4.700 -15.161 1.00 88.75 109 PHE A O 1
ATOM 866 N N . TYR A 1 110 ? -1.947 4.765 -12.955 1.00 90.12 110 TYR A N 1
ATOM 867 C CA . TYR A 1 110 ? -3.404 4.723 -13.026 1.00 90.12 110 TYR A CA 1
ATOM 868 C C . TYR A 1 110 ? -3.935 3.580 -13.913 1.00 90.12 110 TYR A C 1
ATOM 870 O O . TYR A 1 110 ? -4.833 3.779 -14.722 1.00 90.12 110 TYR A O 1
ATOM 878 N N . GLY A 1 111 ? -3.344 2.385 -13.790 1.00 88.19 111 GLY A N 1
ATOM 879 C CA . GLY A 1 111 ? -3.720 1.199 -14.567 1.00 88.19 111 GLY A CA 1
ATOM 880 C C . GLY A 1 111 ? -3.125 1.131 -15.980 1.00 88.19 111 GLY A C 1
ATOM 881 O O . GLY A 1 111 ? -3.300 0.127 -16.667 1.00 88.19 111 GLY A O 1
ATOM 882 N N . HIS A 1 112 ? -2.380 2.148 -16.420 1.00 88.88 112 HIS A N 1
ATOM 883 C CA . HIS A 1 112 ? -1.754 2.177 -17.743 1.00 88.88 112 HIS A CA 1
ATOM 884 C C . HIS A 1 112 ? -0.277 1.787 -17.677 1.00 88.88 112 HIS A C 1
ATOM 886 O O . HIS A 1 112 ? 0.482 2.380 -16.910 1.00 88.88 112 HIS A O 1
ATOM 892 N N . LEU A 1 113 ? 0.135 0.820 -18.501 1.00 89.06 113 LEU A N 1
ATOM 893 C CA . LEU A 1 113 ? 1.540 0.450 -18.683 1.00 89.06 113 LEU A CA 1
ATOM 894 C C . LEU A 1 11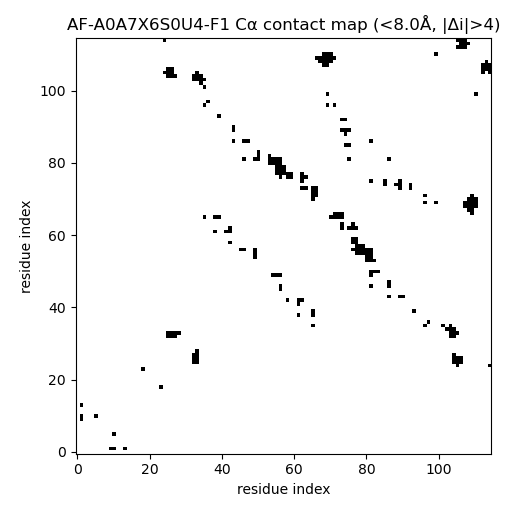3 ? 2.300 1.616 -19.338 1.00 89.06 113 LEU A C 1
ATOM 896 O O . LEU A 1 113 ? 1.875 2.113 -20.380 1.00 89.06 113 LEU A O 1
ATOM 900 N N . ILE A 1 114 ? 3.405 2.054 -18.734 1.00 84.88 114 ILE A N 1
ATOM 901 C CA . ILE A 1 114 ? 4.236 3.161 -19.240 1.00 84.88 114 ILE A CA 1
ATOM 902 C C . ILE A 1 114 ? 5.522 2.659 -19.908 1.00 84.88 114 ILE A C 1
ATOM 904 O O . ILE A 1 114 ? 6.015 3.324 -20.818 1.00 84.88 114 ILE A O 1
ATOM 908 N N . ILE A 1 115 ? 6.067 1.516 -19.479 1.00 66.31 115 ILE A N 1
ATOM 909 C CA . ILE A 1 115 ? 7.288 0.905 -20.033 1.00 66.31 115 ILE A CA 1
ATOM 910 C C . ILE A 1 115 ? 7.145 -0.611 -19.993 1.00 66.31 115 ILE A C 1
ATOM 912 O O . ILE A 1 115 ? 6.770 -1.109 -18.903 1.00 66.31 115 ILE A O 1
#

Organism: NCBI:txid1936207

Secondary structure (DSSP, 8-state):
---TT--HHHHHHHHHHHHHHS-TTS-EETTEE--HHHHHHHHHHHHHHHTTTT-B---SSHHHHHHHHHSSPPS--TT-B--HHHHHHHHHHHHHHHTS-PPTT--EETTEE--

Sequence (115 aa):
MIGEDSSLEEIGEFFLDKLQESQIELYVYKGSSMFLGKLSKELLQRAYQIIDTGESLKMSIIPSMLSTISGLKCPVDYFDIVESEMIAHIYSYVDSLIALEMTEGSKYFYGHLII

pLDDT: mean 86.24, std 7.72, range [61.16, 96.0]

Solvent-accessible surface area (backbone atoms only — not comparable to full-atom values): 6715 Å² total; per-residue (Å²): 134,86,60,95,84,60,50,73,65,58,51,50,51,53,53,51,52,50,52,70,72,41,64,83,81,43,38,68,51,97,90,36,70,34,42,70,69,60,51,48,49,55,49,52,53,51,48,65,71,23,42,89,69,71,42,52,63,70,44,79,57,53,36,55,46,52,18,47,33,54,51,48,80,51,86,58,55,36,77,39,61,44,46,76,72,50,52,58,49,48,49,58,48,51,58,57,50,66,73,52,90,71,64,74,15,50,40,46,52,54,60,39,81,77,102